Protein AF-A0A7W0TQC8-F1 (afdb_monomer)

Radius of gyration: 20.0 Å; Cα contacts (8 Å, |Δi|>4): 180; chains: 1; bounding box: 52×60×36 Å

Mean predicted aligned error: 7.61 Å

Structure (mmCIF, N/CA/C/O backbone):
data_AF-A0A7W0TQC8-F1
#
_entry.id   AF-A0A7W0TQC8-F1
#
loop_
_atom_site.group_PDB
_atom_site.id
_atom_site.type_symbol
_atom_site.label_atom_id
_atom_site.label_alt_id
_atom_site.label_comp_id
_atom_site.label_asym_id
_atom_site.label_entity_id
_atom_site.label_seq_id
_atom_site.pdbx_PDB_ins_code
_atom_site.Cartn_x
_atom_site.Cartn_y
_atom_site.Cartn_z
_atom_site.occupancy
_atom_site.B_iso_or_equiv
_atom_site.auth_seq_id
_atom_site.auth_comp_id
_atom_site.auth_asym_id
_atom_site.auth_atom_id
_atom_site.pdbx_PDB_model_num
ATOM 1 N N . MET A 1 1 ? 38.700 42.520 18.311 1.00 46.38 1 MET A N 1
ATOM 2 C CA . MET A 1 1 ? 37.278 42.882 18.472 1.00 46.38 1 MET A CA 1
ATOM 3 C C . MET A 1 1 ? 36.423 42.031 17.532 1.00 46.38 1 MET A C 1
ATOM 5 O O . MET A 1 1 ? 36.565 42.122 16.325 1.00 46.38 1 MET A O 1
ATOM 9 N N . CYS A 1 2 ? 35.632 41.133 18.126 1.00 52.41 2 CYS A N 1
ATOM 10 C CA . CYS A 1 2 ? 34.278 40.715 17.731 1.00 52.41 2 CYS A CA 1
ATOM 11 C C . CYS A 1 2 ? 33.934 40.229 16.299 1.00 52.41 2 CYS A C 1
ATOM 13 O O . CYS A 1 2 ? 32.848 40.539 15.829 1.00 52.41 2 CYS A O 1
ATOM 15 N N . LEU A 1 3 ? 34.739 39.371 15.653 1.00 47.84 3 LEU A N 1
ATOM 16 C CA . LEU A 1 3 ? 34.298 38.631 14.440 1.00 47.84 3 LEU A CA 1
ATOM 17 C C . LEU A 1 3 ? 34.060 37.121 14.663 1.00 47.84 3 LEU A C 1
ATOM 19 O O . LEU A 1 3 ? 33.899 36.361 13.719 1.00 47.84 3 LEU A O 1
ATOM 23 N N . ARG A 1 4 ? 34.026 36.655 15.918 1.00 53.31 4 ARG A N 1
ATOM 24 C CA . ARG A 1 4 ? 33.654 35.263 16.257 1.00 53.31 4 ARG A CA 1
ATOM 25 C C . ARG A 1 4 ? 32.191 35.098 16.679 1.00 53.31 4 ARG A C 1
ATOM 27 O O . ARG A 1 4 ? 31.722 33.973 16.775 1.00 53.31 4 ARG A O 1
ATOM 34 N N . LEU A 1 5 ? 31.463 36.201 16.885 1.00 50.81 5 LEU A N 1
ATOM 35 C CA . LEU A 1 5 ? 30.060 36.170 17.317 1.00 50.81 5 LEU A CA 1
ATOM 36 C C . LEU A 1 5 ? 29.052 36.151 16.150 1.00 50.81 5 LEU A C 1
ATOM 38 O O . LEU A 1 5 ? 27.918 35.732 16.345 1.00 50.81 5 LEU A O 1
ATOM 42 N N . LEU A 1 6 ? 29.450 36.560 14.936 1.00 47.75 6 LEU A N 1
ATOM 43 C CA . LEU A 1 6 ? 28.524 36.687 13.798 1.00 47.75 6 LEU A CA 1
ATOM 44 C C . LEU A 1 6 ? 28.131 35.329 13.178 1.00 47.75 6 LEU A C 1
ATOM 46 O O . LEU A 1 6 ? 27.018 35.173 12.685 1.00 47.75 6 LEU A O 1
ATOM 50 N N . VAL A 1 7 ? 29.013 34.324 13.240 1.00 52.06 7 VAL A N 1
ATOM 51 C CA . VAL A 1 7 ? 28.758 32.989 12.659 1.00 52.06 7 VAL A CA 1
ATOM 52 C C . VAL A 1 7 ? 27.726 32.197 13.477 1.00 52.06 7 VAL A C 1
ATOM 54 O O . VAL A 1 7 ? 26.975 31.404 12.918 1.00 52.06 7 VAL A O 1
ATOM 57 N N . LEU A 1 8 ? 27.633 32.448 14.788 1.00 48.19 8 LEU A N 1
ATOM 58 C CA . LEU A 1 8 ? 26.697 31.747 15.676 1.00 48.19 8 LEU A CA 1
ATOM 59 C C . LEU A 1 8 ? 25.249 32.246 15.559 1.00 48.19 8 LEU A C 1
ATOM 61 O O . LEU A 1 8 ? 24.328 31.470 15.790 1.00 48.19 8 LEU A O 1
ATOM 65 N N . VAL A 1 9 ? 25.028 33.502 15.157 1.00 50.31 9 VAL A N 1
ATOM 66 C CA . VAL A 1 9 ? 23.669 34.057 14.989 1.00 50.31 9 VAL A CA 1
ATOM 67 C C . VAL A 1 9 ? 23.048 33.646 13.645 1.00 50.31 9 VAL A C 1
ATOM 69 O O . VAL A 1 9 ? 21.836 33.467 13.557 1.00 50.31 9 VAL A O 1
ATOM 72 N N . LEU A 1 10 ? 23.859 33.411 12.605 1.00 48.00 10 LEU A N 1
ATOM 73 C CA . LEU A 1 10 ? 23.367 33.069 11.262 1.00 48.00 10 LEU A CA 1
ATOM 74 C C . LEU A 1 10 ? 22.836 31.624 11.138 1.00 48.00 10 LEU A C 1
ATOM 76 O O . LEU A 1 10 ? 22.016 31.344 10.268 1.00 48.00 10 LEU A O 1
ATOM 80 N N . ALA A 1 11 ? 23.247 30.707 12.019 1.00 53.59 11 ALA A N 1
ATOM 81 C CA . ALA A 1 11 ? 22.776 29.317 12.008 1.00 53.59 11 ALA A CA 1
ATOM 82 C C . ALA A 1 11 ? 21.346 29.133 12.564 1.00 53.59 11 ALA A C 1
ATOM 84 O O . ALA A 1 11 ? 20.755 28.071 12.384 1.00 53.59 11 ALA A O 1
ATOM 85 N N . LEU A 1 12 ? 20.773 30.151 13.222 1.00 56.47 12 LEU A N 1
ATOM 86 C CA . LEU A 1 12 ? 19.487 30.051 13.928 1.00 56.47 12 LEU A CA 1
ATOM 87 C C . LEU A 1 12 ? 18.247 30.310 13.046 1.00 56.47 12 LEU A C 1
ATOM 89 O O . LEU A 1 12 ? 17.124 30.230 13.534 1.00 56.47 12 LEU A O 1
ATOM 93 N N . LEU A 1 13 ? 18.442 30.626 11.761 1.00 63.50 13 LEU A N 1
ATOM 94 C CA . LEU A 1 13 ? 17.381 30.945 10.791 1.00 63.50 13 LEU A CA 1
ATOM 95 C C . LEU A 1 13 ? 17.251 29.910 9.663 1.00 63.50 13 LEU A C 1
ATOM 97 O O . LEU A 1 13 ? 16.503 30.132 8.711 1.00 63.50 13 LEU A O 1
ATOM 101 N N . LEU A 1 14 ? 17.965 28.782 9.738 1.00 64.19 14 LEU A N 1
ATOM 102 C CA . LEU A 1 14 ? 17.806 27.722 8.746 1.00 64.19 14 LEU A CA 1
ATOM 103 C C . LEU A 1 14 ? 16.426 27.075 8.938 1.00 64.19 14 LEU A C 1
ATOM 105 O O . LEU A 1 14 ? 16.158 26.556 10.026 1.00 64.19 14 LEU A O 1
ATOM 109 N N . PRO A 1 15 ? 15.541 27.083 7.923 1.00 66.25 15 PRO A N 1
ATOM 110 C CA . PRO A 1 15 ? 14.310 26.320 8.005 1.00 66.25 15 PRO A CA 1
ATOM 111 C C . PRO A 1 15 ? 14.694 24.864 8.253 1.00 66.25 15 PRO A C 1
ATOM 113 O O . PRO A 1 15 ? 15.456 24.276 7.482 1.00 66.25 15 PRO A O 1
ATOM 116 N N . VAL A 1 16 ? 14.193 24.288 9.348 1.00 66.50 16 VAL A N 1
ATOM 117 C CA . VAL A 1 16 ? 14.258 22.843 9.565 1.00 66.50 16 VAL A CA 1
ATOM 118 C C . VAL A 1 16 ? 13.488 22.229 8.405 1.00 66.50 16 VAL A C 1
ATOM 120 O O . VAL A 1 16 ? 12.258 22.251 8.384 1.00 66.50 16 VAL A O 1
ATOM 123 N N . ALA A 1 17 ? 14.213 21.760 7.389 1.00 61.75 17 ALA A N 1
ATOM 124 C CA . ALA A 1 17 ? 13.602 21.038 6.292 1.00 61.75 17 ALA A CA 1
ATOM 125 C C . ALA A 1 17 ? 12.846 19.851 6.906 1.00 61.75 17 ALA A C 1
ATOM 127 O O . ALA A 1 17 ? 13.422 19.154 7.753 1.00 61.75 17 ALA A O 1
ATOM 128 N N . PRO A 1 18 ? 11.570 19.624 6.538 1.00 60.56 18 PRO A N 1
ATOM 129 C CA . PRO A 1 18 ? 10.854 18.455 7.016 1.00 60.56 18 PRO A CA 1
ATOM 130 C C . PRO A 1 18 ? 11.704 17.232 6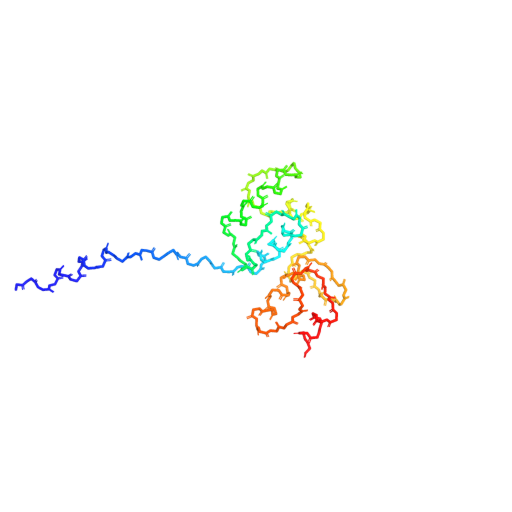.687 1.00 60.56 18 PRO A C 1
ATOM 132 O O . PRO A 1 18 ? 12.115 17.039 5.541 1.00 60.56 18 PRO A O 1
ATOM 135 N N . SER A 1 19 ? 12.044 16.455 7.714 1.00 63.03 19 SER A N 1
ATOM 136 C CA . SER A 1 19 ? 12.861 15.263 7.539 1.00 63.03 19 SER A CA 1
ATOM 137 C C . SER A 1 19 ? 12.145 14.353 6.549 1.00 63.03 19 SER A C 1
ATOM 139 O O . SER A 1 19 ? 10.996 13.978 6.779 1.00 63.03 19 SER A O 1
ATOM 141 N N . ALA A 1 20 ? 12.794 14.041 5.428 1.00 66.62 20 ALA A N 1
ATOM 142 C CA . ALA A 1 20 ? 12.237 13.122 4.450 1.00 66.62 20 ALA A CA 1
ATOM 143 C C . ALA A 1 20 ? 12.024 11.772 5.142 1.00 66.62 20 ALA A C 1
ATOM 145 O O . ALA A 1 20 ? 12.988 11.092 5.501 1.00 66.62 20 ALA A O 1
ATOM 146 N N . GLU A 1 21 ? 10.767 11.408 5.395 1.00 75.50 21 GLU A N 1
ATOM 147 C CA . GLU A 1 21 ? 10.474 10.140 6.043 1.00 75.50 21 GLU A CA 1
ATOM 148 C C . GLU A 1 21 ? 10.922 9.002 5.120 1.00 75.50 21 GLU A C 1
ATOM 150 O O . GLU A 1 21 ? 10.585 8.967 3.935 1.00 75.50 21 GLU A O 1
ATOM 155 N N . ALA A 1 22 ? 11.744 8.096 5.652 1.00 80.62 22 ALA A N 1
ATOM 156 C CA . ALA A 1 22 ? 12.371 7.065 4.843 1.00 80.62 22 ALA A CA 1
ATOM 157 C C . ALA A 1 22 ? 11.313 6.144 4.216 1.00 80.62 22 ALA A C 1
ATOM 159 O O . ALA A 1 22 ? 10.438 5.607 4.905 1.00 80.62 22 ALA A O 1
ATOM 160 N N . ALA A 1 23 ? 11.429 5.930 2.905 1.00 89.00 23 ALA A N 1
ATOM 161 C CA . ALA A 1 23 ? 10.580 5.002 2.174 1.00 89.00 23 ALA A CA 1
ATOM 162 C C . ALA A 1 23 ? 10.749 3.575 2.725 1.00 89.00 23 ALA A C 1
ATOM 164 O O . ALA A 1 23 ? 11.855 3.038 2.804 1.00 89.00 23 ALA A O 1
ATOM 165 N N . ARG A 1 24 ? 9.632 2.944 3.089 1.00 95.94 24 ARG A N 1
ATOM 166 C CA . ARG A 1 24 ? 9.559 1.584 3.634 1.00 95.94 24 ARG A CA 1
ATOM 167 C C . ARG A 1 24 ? 8.771 0.717 2.655 1.00 95.94 24 ARG A C 1
ATOM 169 O O . ARG A 1 24 ? 7.549 0.833 2.644 1.00 95.94 24 ARG A O 1
ATOM 176 N N . PRO A 1 25 ? 9.400 -0.163 1.849 1.00 96.12 25 PRO A N 1
ATOM 177 C CA . PRO A 1 25 ? 8.737 -0.849 0.733 1.00 96.12 25 PRO A CA 1
ATOM 178 C C . PRO A 1 25 ? 7.411 -1.533 1.080 1.00 96.12 25 PRO A C 1
ATOM 180 O O . PRO A 1 25 ? 6.492 -1.549 0.271 1.00 96.12 25 PRO A O 1
ATOM 183 N N . GLN A 1 26 ? 7.257 -2.046 2.302 1.00 97.81 26 GLN A N 1
ATOM 184 C CA . GLN A 1 26 ? 6.012 -2.657 2.766 1.00 97.81 26 GLN A CA 1
ATOM 185 C C . GLN A 1 26 ? 4.837 -1.669 2.754 1.00 97.81 26 GLN A C 1
ATOM 187 O O . GLN A 1 26 ? 3.714 -2.088 2.502 1.00 97.81 26 GLN A O 1
ATOM 192 N N . VAL A 1 27 ? 5.075 -0.375 2.966 1.00 98.19 27 VAL A N 1
ATOM 193 C CA . VAL A 1 27 ? 4.047 0.670 2.890 1.00 98.19 27 VAL A CA 1
ATOM 194 C C . VAL A 1 27 ? 3.498 0.822 1.469 1.00 98.19 27 VAL A C 1
ATOM 196 O O . VAL A 1 27 ? 2.315 1.110 1.327 1.00 98.19 27 VAL A O 1
ATOM 199 N N . ALA A 1 28 ? 4.271 0.524 0.420 1.00 98.31 28 ALA A N 1
ATOM 200 C CA . ALA A 1 28 ? 3.717 0.487 -0.935 1.00 98.31 28 ALA A CA 1
ATOM 201 C C . ALA A 1 28 ? 2.618 -0.582 -1.062 1.00 98.31 28 ALA A C 1
ATOM 203 O O . ALA A 1 28 ? 1.562 -0.322 -1.633 1.00 98.31 28 ALA A O 1
ATOM 204 N N . GLY A 1 29 ? 2.816 -1.758 -0.452 1.00 98.38 29 GLY A N 1
ATOM 205 C CA . GLY A 1 29 ? 1.780 -2.793 -0.374 1.00 98.38 29 GLY A CA 1
ATOM 206 C C . GLY A 1 29 ? 0.519 -2.310 0.349 1.00 98.38 29 GLY A C 1
ATOM 207 O O . GLY A 1 29 ? -0.591 -2.554 -0.123 1.00 98.38 29 GLY A O 1
ATOM 208 N N . LEU A 1 30 ? 0.685 -1.539 1.431 1.00 98.69 30 LEU A N 1
ATOM 209 C CA . LEU A 1 30 ? -0.425 -0.900 2.142 1.00 98.69 30 LEU A CA 1
ATOM 210 C C . LEU A 1 30 ? -1.186 0.087 1.250 1.00 98.69 30 LEU A C 1
ATOM 212 O O . LEU A 1 30 ? -2.410 0.031 1.182 1.00 98.69 30 LEU A O 1
ATOM 216 N N . GLN A 1 31 ? -0.468 0.978 0.568 1.00 98.81 31 GLN A N 1
ATOM 217 C CA . GLN A 1 31 ? -1.045 1.996 -0.311 1.00 98.81 31 GLN A CA 1
ATOM 218 C C . GLN A 1 31 ? -1.795 1.358 -1.488 1.00 98.81 31 GLN A C 1
ATOM 220 O O . GLN A 1 31 ? -2.911 1.782 -1.786 1.00 98.81 31 GLN A O 1
ATOM 225 N N . VAL A 1 32 ? -1.247 0.298 -2.101 1.00 98.69 32 VAL A N 1
ATOM 226 C CA . VAL A 1 32 ? -1.951 -0.484 -3.135 1.00 98.69 32 VAL A CA 1
ATOM 227 C C . VAL A 1 32 ? -3.247 -1.072 -2.579 1.00 98.69 32 VAL A C 1
ATOM 229 O O . VAL A 1 32 ? -4.301 -0.906 -3.191 1.00 98.69 32 VAL A O 1
ATOM 232 N N . ALA A 1 33 ? -3.193 -1.723 -1.414 1.00 98.62 33 ALA A N 1
ATOM 233 C CA . ALA A 1 33 ? -4.368 -2.343 -0.809 1.00 98.62 33 ALA A CA 1
ATOM 234 C C . ALA A 1 33 ? -5.454 -1.305 -0.475 1.00 98.62 33 ALA A C 1
ATOM 236 O O . ALA A 1 33 ? -6.614 -1.475 -0.845 1.00 98.62 33 ALA A O 1
ATOM 237 N N . LEU A 1 34 ? -5.089 -0.187 0.158 1.00 98.75 34 LEU A N 1
ATOM 238 C CA . LEU A 1 34 ? -6.027 0.889 0.496 1.00 98.75 34 LEU A CA 1
ATOM 239 C C . LEU A 1 34 ? -6.624 1.554 -0.750 1.00 98.75 34 LEU A C 1
ATOM 241 O O . LEU A 1 34 ? -7.815 1.872 -0.762 1.00 98.75 34 LEU A O 1
ATOM 245 N N . ARG A 1 35 ? -5.830 1.720 -1.815 1.00 98.62 35 ARG A N 1
ATOM 246 C CA . ARG A 1 35 ? -6.312 2.220 -3.107 1.00 98.62 35 ARG A CA 1
ATOM 247 C C . ARG A 1 35 ? -7.321 1.265 -3.738 1.00 98.62 35 ARG A C 1
ATOM 249 O O . ARG A 1 35 ? -8.354 1.720 -4.214 1.00 98.62 35 ARG A O 1
ATOM 256 N N . ALA A 1 36 ? -7.079 -0.045 -3.679 1.00 98.25 36 ALA A N 1
ATOM 257 C CA . ALA A 1 36 ? -8.026 -1.053 -4.161 1.00 98.25 36 ALA A CA 1
ATOM 258 C C . ALA A 1 36 ? -9.361 -1.044 -3.385 1.00 98.25 36 ALA A C 1
ATOM 260 O O . ALA A 1 36 ? -10.399 -1.379 -3.946 1.00 98.25 36 ALA A O 1
ATOM 261 N N . HIS A 1 37 ? -9.355 -0.602 -2.123 1.00 98.25 37 HIS A N 1
ATOM 262 C CA . HIS A 1 37 ? -10.565 -0.364 -1.324 1.00 98.25 37 HIS A CA 1
ATOM 263 C C . HIS A 1 37 ? -11.192 1.032 -1.524 1.00 98.25 37 HIS A C 1
ATOM 265 O O . HIS A 1 37 ? -12.163 1.373 -0.837 1.00 98.25 37 HIS A O 1
ATOM 271 N N . GLY A 1 38 ? -10.649 1.853 -2.429 1.00 98.31 38 GLY A N 1
ATOM 272 C CA . GLY A 1 38 ? -11.134 3.207 -2.705 1.00 98.31 38 GLY A CA 1
ATOM 273 C C . GLY A 1 38 ? -10.912 4.193 -1.555 1.00 98.31 38 GLY A C 1
ATOM 274 O O . GLY A 1 38 ? -11.657 5.157 -1.428 1.00 98.31 38 GLY A O 1
ATOM 275 N N . LEU A 1 39 ? -9.937 3.930 -0.679 1.00 98.62 39 LEU A N 1
ATOM 276 C CA . LEU A 1 39 ? -9.665 4.738 0.518 1.00 98.62 39 LEU A CA 1
ATOM 277 C C . LEU A 1 39 ? -8.392 5.578 0.412 1.00 98.62 39 LEU A C 1
ATOM 279 O O . LEU A 1 39 ? -8.127 6.397 1.287 1.00 98.62 39 LEU A O 1
ATOM 283 N N . TYR A 1 40 ? -7.596 5.379 -0.637 1.00 98.38 40 TYR A N 1
ATOM 284 C CA . TYR A 1 40 ? -6.341 6.090 -0.841 1.00 98.38 40 TYR A CA 1
ATOM 285 C C . TYR A 1 40 ? -6.180 6.498 -2.304 1.00 98.38 40 TYR A C 1
ATOM 287 O O . TYR A 1 40 ? -6.224 5.653 -3.195 1.00 98.38 40 TYR A O 1
ATOM 295 N N . VAL A 1 41 ? -5.981 7.796 -2.535 1.00 97.62 41 VAL A N 1
ATOM 296 C CA . VAL A 1 41 ? -5.808 8.405 -3.870 1.00 97.62 41 VAL A CA 1
ATOM 297 C C . VAL A 1 41 ? -4.438 9.071 -4.043 1.00 97.62 41 VAL A C 1
ATOM 299 O O . VAL A 1 41 ? -4.168 9.679 -5.074 1.00 97.62 41 VAL A O 1
ATOM 302 N N . GLY A 1 42 ? -3.579 8.974 -3.024 1.00 97.12 42 GLY A N 1
ATOM 303 C CA . GLY A 1 42 ? -2.234 9.536 -3.040 1.00 97.12 42 GLY A CA 1
ATOM 304 C C . GLY A 1 42 ? -1.231 8.702 -3.848 1.00 97.12 42 GLY A C 1
ATOM 305 O O . GLY A 1 42 ? -1.570 7.637 -4.379 1.00 97.12 42 GLY A O 1
ATOM 306 N N . PRO A 1 43 ? 0.023 9.177 -3.936 1.00 96.75 43 PRO A N 1
ATOM 307 C CA . PRO A 1 43 ? 1.093 8.449 -4.603 1.00 96.75 43 PRO A CA 1
ATOM 308 C C . PRO A 1 43 ? 1.434 7.150 -3.866 1.00 96.75 43 PRO A C 1
ATOM 310 O O . PRO A 1 43 ? 1.350 7.058 -2.646 1.00 96.75 43 PRO A O 1
ATOM 313 N N . ILE A 1 44 ? 1.877 6.138 -4.610 1.00 97.75 44 ILE A N 1
ATOM 314 C CA . ILE A 1 44 ? 2.467 4.930 -4.020 1.00 97.75 44 ILE A CA 1
ATOM 315 C C . ILE A 1 44 ? 3.966 5.175 -3.899 1.00 97.75 44 ILE A C 1
ATOM 317 O O . ILE A 1 44 ? 4.733 4.839 -4.796 1.00 97.75 44 ILE A O 1
ATOM 321 N N . ASP A 1 45 ? 4.353 5.847 -2.823 1.00 97.00 45 ASP A N 1
ATOM 322 C CA . ASP A 1 45 ? 5.713 6.328 -2.553 1.00 97.00 45 ASP A CA 1
ATOM 323 C C . ASP A 1 45 ? 6.430 5.535 -1.449 1.00 97.00 45 ASP A C 1
ATOM 325 O O . ASP A 1 45 ? 7.602 5.784 -1.166 1.00 97.00 45 ASP A O 1
ATOM 329 N N . A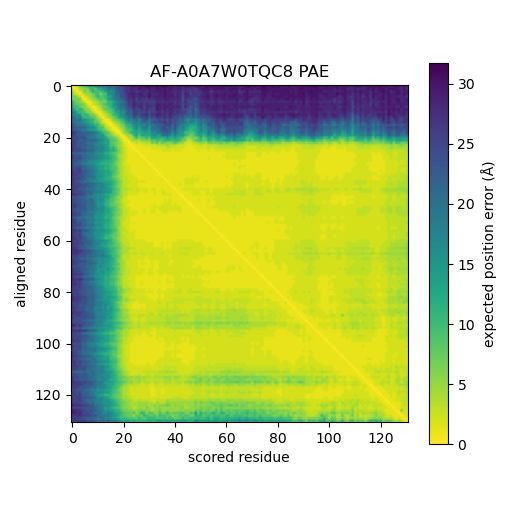LA A 1 46 ? 5.744 4.553 -0.855 1.00 97.75 46 ALA A N 1
ATOM 330 C CA . ALA A 1 46 ? 6.210 3.783 0.290 1.00 97.75 46 ALA A CA 1
ATOM 331 C C . ALA A 1 46 ? 6.446 4.619 1.567 1.00 97.75 46 ALA A C 1
ATOM 333 O O . ALA A 1 46 ? 7.187 4.190 2.456 1.00 97.75 46 ALA A O 1
ATOM 334 N N . ILE A 1 47 ? 5.785 5.771 1.700 1.00 97.38 47 ILE A N 1
ATOM 335 C CA . ILE A 1 47 ? 5.828 6.630 2.887 1.00 97.38 47 ILE A CA 1
ATOM 336 C C . ILE A 1 47 ? 4.478 6.577 3.611 1.00 97.38 47 ILE A C 1
ATOM 338 O O . ILE A 1 47 ? 3.398 6.769 3.045 1.00 97.38 47 ILE A O 1
ATOM 342 N N . ALA A 1 48 ? 4.519 6.308 4.917 1.00 95.88 48 ALA A N 1
ATOM 343 C CA . ALA A 1 48 ? 3.321 6.231 5.752 1.00 95.88 48 ALA A CA 1
ATOM 344 C C . ALA A 1 48 ? 2.908 7.622 6.258 1.00 95.88 48 ALA A C 1
ATOM 346 O O . ALA A 1 48 ? 2.723 7.822 7.453 1.00 95.88 48 ALA A O 1
ATOM 347 N N . GLY A 1 49 ? 2.782 8.582 5.339 1.00 96.19 49 GLY A N 1
ATOM 348 C CA . GLY A 1 49 ? 2.424 9.958 5.664 1.00 96.19 49 GLY A CA 1
ATOM 349 C C . GLY A 1 49 ? 0.957 10.124 6.092 1.00 96.19 49 GLY A C 1
ATOM 350 O O . GLY A 1 49 ? 0.187 9.155 6.109 1.00 96.19 49 GLY A O 1
ATOM 351 N N . PRO A 1 50 ? 0.522 11.368 6.373 1.00 96.88 50 PRO A N 1
ATOM 352 C CA . PRO A 1 50 ? -0.817 11.658 6.888 1.00 96.88 50 PRO A CA 1
ATOM 353 C C . PRO A 1 50 ? -1.956 11.073 6.044 1.00 96.88 50 PRO A C 1
ATOM 355 O O . PRO A 1 50 ? -2.899 10.513 6.596 1.00 96.88 50 PRO A O 1
ATOM 358 N N . GLY A 1 51 ? -1.848 11.124 4.710 1.00 98.06 51 GLY A N 1
ATOM 359 C CA . GLY A 1 51 ? -2.850 10.542 3.810 1.00 98.06 51 GLY A CA 1
ATOM 360 C C . GLY A 1 51 ? -2.951 9.017 3.924 1.00 98.06 51 GLY A C 1
ATOM 361 O O . GLY A 1 51 ? -4.050 8.467 3.922 1.00 98.06 51 GLY A O 1
ATOM 362 N N . THR A 1 52 ? -1.818 8.327 4.080 1.00 98.44 52 THR A N 1
ATOM 363 C CA . THR A 1 52 ? -1.783 6.869 4.271 1.00 98.44 52 THR A CA 1
ATOM 364 C C . THR A 1 52 ? -2.395 6.503 5.624 1.00 98.44 52 THR A C 1
ATOM 366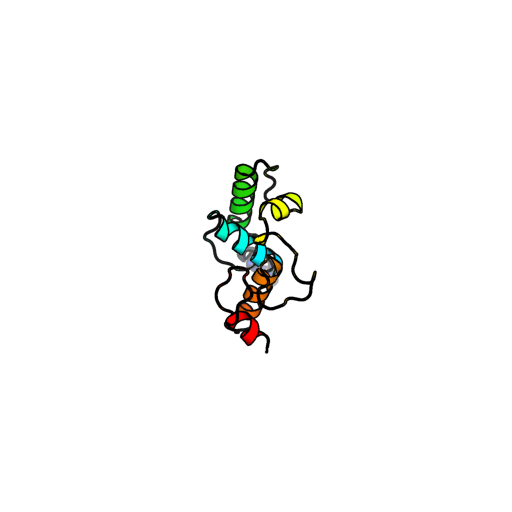 O O . THR A 1 52 ? -3.237 5.611 5.696 1.00 98.44 52 THR A O 1
ATOM 369 N N . ILE A 1 53 ? -2.037 7.225 6.692 1.00 98.50 53 ILE A N 1
ATOM 370 C CA . ILE A 1 53 ? -2.573 7.004 8.046 1.00 98.50 53 ILE A CA 1
ATOM 371 C C . ILE A 1 53 ? -4.086 7.262 8.086 1.00 98.50 53 ILE A C 1
ATOM 373 O O . ILE A 1 53 ? -4.833 6.459 8.648 1.00 98.50 53 ILE A O 1
ATOM 377 N N . ALA A 1 54 ? -4.559 8.343 7.459 1.00 98.75 54 ALA A N 1
ATOM 378 C CA . ALA A 1 54 ? -5.984 8.651 7.358 1.00 98.75 54 ALA A CA 1
ATOM 379 C C . ALA A 1 54 ? -6.753 7.535 6.634 1.00 98.75 54 ALA A C 1
ATOM 381 O O . ALA A 1 54 ? -7.797 7.092 7.114 1.00 98.75 54 ALA A O 1
ATOM 382 N N . ALA A 1 55 ? -6.200 7.012 5.537 1.00 98.81 55 ALA A N 1
ATOM 383 C CA . ALA A 1 55 ? -6.781 5.891 4.808 1.00 98.81 55 ALA A CA 1
ATOM 384 C C . ALA A 1 55 ? -6.820 4.595 5.642 1.00 98.81 55 ALA A C 1
ATOM 386 O O . ALA A 1 55 ? -7.817 3.873 5.598 1.00 98.81 55 ALA A O 1
ATOM 387 N N . VAL A 1 56 ? -5.789 4.316 6.453 1.00 98.81 56 VAL A N 1
ATOM 388 C CA . VAL A 1 56 ? -5.810 3.185 7.401 1.00 98.81 56 VAL A CA 1
ATOM 389 C C . VAL A 1 56 ? -6.927 3.353 8.424 1.00 98.81 56 VAL A C 1
ATOM 391 O O . VAL A 1 56 ? -7.684 2.410 8.643 1.00 98.81 56 VAL A O 1
ATOM 394 N N . ARG A 1 57 ? -7.067 4.541 9.021 1.00 98.88 57 ARG A N 1
ATOM 395 C CA . ARG A 1 57 ? -8.128 4.819 10.001 1.00 98.88 57 ARG A CA 1
ATOM 396 C C . ARG A 1 57 ? -9.518 4.653 9.390 1.00 98.88 57 ARG A C 1
ATOM 398 O O . ARG A 1 57 ? -10.361 3.977 9.973 1.00 98.88 57 ARG A O 1
ATOM 405 N N . ALA A 1 58 ? -9.730 5.189 8.188 1.00 98.88 58 ALA A N 1
ATOM 406 C CA . ALA A 1 58 ? -10.983 5.034 7.454 1.00 98.88 58 ALA A CA 1
ATOM 407 C C . ALA A 1 58 ? -11.285 3.560 7.139 1.00 98.88 58 ALA A C 1
ATOM 409 O O . ALA A 1 58 ? -12.422 3.111 7.279 1.00 98.88 58 ALA A O 1
ATOM 410 N N . PHE A 1 59 ? -10.264 2.782 6.764 1.00 98.88 59 PHE A N 1
ATOM 411 C CA . PHE A 1 59 ? -10.413 1.346 6.544 1.00 98.88 59 PHE A CA 1
ATOM 412 C C . PHE A 1 59 ? -10.798 0.619 7.834 1.00 98.88 59 PHE A C 1
ATOM 414 O O . PHE A 1 59 ? -11.779 -0.118 7.843 1.00 98.88 59 PHE A O 1
ATOM 421 N N . GLN A 1 60 ? -10.065 0.855 8.925 1.00 98.88 60 GLN A N 1
ATOM 422 C CA . GLN A 1 60 ? -10.335 0.257 10.234 1.00 98.88 60 GLN A CA 1
ATOM 423 C C . GLN A 1 60 ? -11.758 0.549 10.704 1.00 98.88 60 GLN A C 1
ATOM 425 O O . GLN A 1 60 ? -12.458 -0.377 11.105 1.00 98.88 60 GLN A O 1
ATOM 430 N N . GLN A 1 61 ? -12.208 1.799 10.576 1.00 98.81 61 GLN A N 1
ATOM 431 C CA . GLN A 1 61 ? -13.578 2.193 10.887 1.00 98.81 61 GLN A CA 1
ATOM 432 C C . GLN A 1 61 ? -14.594 1.440 10.014 1.00 98.81 61 GLN A C 1
ATOM 434 O O . GLN A 1 61 ? -15.557 0.889 10.540 1.00 98.81 61 GLN A O 1
ATOM 439 N N . ARG A 1 62 ? -14.357 1.355 8.695 1.00 98.62 62 ARG A N 1
ATOM 440 C CA . ARG A 1 62 ? -15.239 0.656 7.742 1.00 98.62 62 ARG A CA 1
ATOM 441 C C . ARG A 1 62 ? -15.400 -0.834 8.063 1.00 98.62 62 ARG A C 1
ATOM 443 O O . ARG A 1 62 ? -16.468 -1.381 7.818 1.00 98.62 62 ARG A O 1
ATOM 450 N N . VAL A 1 63 ? -14.360 -1.487 8.583 1.00 98.44 63 VAL A N 1
ATOM 451 C CA . VAL A 1 63 ? -14.375 -2.930 8.895 1.00 98.44 63 VAL A CA 1
ATOM 452 C C . VAL A 1 63 ? -14.554 -3.245 10.387 1.00 98.44 63 VAL A C 1
ATOM 454 O O . VAL A 1 63 ? -14.373 -4.392 10.789 1.00 98.44 63 VAL A O 1
ATOM 457 N N . GLY A 1 64 ? -14.887 -2.252 11.220 1.00 98.44 64 GLY A N 1
ATOM 458 C CA . GLY A 1 64 ? -15.170 -2.452 12.648 1.00 98.44 64 GLY A CA 1
ATOM 459 C C . GLY A 1 64 ? -13.953 -2.837 13.501 1.00 98.44 64 GLY A C 1
ATOM 460 O O . GLY A 1 64 ? -14.090 -3.552 14.491 1.00 98.44 64 GLY A O 1
ATOM 461 N N . LEU A 1 65 ? -12.750 -2.397 13.123 1.00 98.56 65 LEU A N 1
ATOM 462 C CA . LEU A 1 65 ? -11.524 -2.579 13.906 1.00 98.56 65 LEU A CA 1
ATOM 463 C C . LEU A 1 65 ? -11.232 -1.353 14.785 1.00 98.56 65 LEU A C 1
ATOM 465 O O . LEU A 1 65 ? -11.742 -0.261 14.550 1.00 98.56 65 LEU A O 1
ATOM 469 N N . SER A 1 66 ? -10.349 -1.523 15.776 1.00 98.12 66 SER A N 1
ATOM 470 C CA . SER A 1 66 ? -9.790 -0.388 16.524 1.00 98.12 66 SER A CA 1
ATOM 471 C C . SER A 1 66 ? -9.096 0.590 15.565 1.00 98.12 66 SER A C 1
ATOM 473 O O . SER A 1 66 ? -8.305 0.172 14.717 1.00 98.12 66 SER A O 1
ATOM 475 N N . VAL A 1 67 ? -9.423 1.878 15.689 1.00 98.69 67 VAL A N 1
ATOM 476 C CA . VAL A 1 67 ? -8.995 2.947 14.774 1.00 98.69 67 VAL A CA 1
ATOM 477 C C . VAL A 1 67 ? -7.701 3.592 15.284 1.00 98.69 67 VAL A C 1
ATOM 479 O O . VAL A 1 67 ? -7.671 4.752 15.688 1.00 98.69 67 VAL A O 1
ATOM 482 N N . ASP A 1 68 ? -6.617 2.820 15.303 1.00 98.19 68 ASP A N 1
ATOM 483 C CA . ASP A 1 68 ? -5.293 3.281 15.750 1.00 98.19 68 ASP A CA 1
ATOM 484 C C . ASP A 1 68 ? -4.450 3.899 14.612 1.00 98.19 68 ASP A C 1
ATOM 486 O O . ASP A 1 68 ? -3.461 4.588 14.862 1.00 98.19 68 ASP A O 1
ATOM 490 N N . GLY A 1 69 ? -4.861 3.724 13.351 1.00 98.12 69 GLY A N 1
ATOM 491 C CA . GLY A 1 69 ? -4.110 4.165 12.172 1.00 98.12 69 GLY A CA 1
ATOM 492 C C . GLY A 1 69 ? -2.911 3.280 11.824 1.00 98.12 69 GLY A C 1
ATOM 493 O O . GLY A 1 69 ? -2.111 3.649 10.966 1.00 98.12 69 GLY A O 1
ATOM 494 N N . VAL A 1 70 ? -2.787 2.106 12.447 1.00 98.12 70 VAL A N 1
ATOM 495 C CA . VAL A 1 70 ? -1.683 1.165 12.252 1.00 98.12 70 VAL A CA 1
ATOM 496 C C . VAL A 1 70 ? -2.151 -0.066 11.469 1.00 98.12 70 VAL A C 1
ATOM 498 O O . VAL A 1 70 ? -3.061 -0.805 11.851 1.00 98.12 70 VAL A O 1
ATOM 501 N N . ALA A 1 71 ? -1.463 -0.373 10.367 1.00 98.06 71 ALA A N 1
ATOM 502 C CA . ALA A 1 71 ? -1.726 -1.565 9.558 1.00 98.06 71 ALA A CA 1
ATOM 503 C C . ALA A 1 71 ? -1.138 -2.854 10.183 1.00 98.06 71 ALA A C 1
ATOM 505 O O . ALA A 1 71 ? -0.315 -3.558 9.588 1.00 98.06 71 ALA A O 1
ATOM 506 N N . GLY A 1 72 ? -1.556 -3.170 11.412 1.00 97.94 72 GLY A N 1
ATOM 507 C CA . GLY A 1 72 ? -1.161 -4.373 12.145 1.00 97.94 72 GLY A CA 1
ATOM 508 C C . GLY A 1 72 ? -1.709 -5.672 11.538 1.00 97.94 72 GLY A C 1
ATOM 509 O O . GLY A 1 72 ? -2.340 -5.688 10.481 1.00 97.94 72 GLY A O 1
ATOM 510 N N . ARG A 1 73 ? -1.486 -6.810 12.217 1.00 98.00 73 ARG A N 1
ATOM 511 C CA . ARG A 1 73 ? -1.930 -8.135 11.727 1.00 98.00 73 ARG A CA 1
ATOM 512 C C . ARG A 1 73 ? -3.434 -8.198 11.435 1.00 98.00 73 ARG A C 1
ATOM 514 O O . ARG A 1 73 ? -3.806 -8.771 10.419 1.00 98.00 73 ARG A O 1
ATOM 521 N N . ARG A 1 74 ? -4.274 -7.618 12.303 1.00 98.38 74 ARG A N 1
ATOM 522 C CA . ARG A 1 74 ? -5.740 -7.610 12.133 1.00 98.38 74 ARG A CA 1
ATOM 523 C C . ARG A 1 74 ? -6.159 -6.763 10.930 1.00 98.38 74 ARG A C 1
ATOM 525 O O . ARG A 1 74 ? -6.855 -7.272 10.062 1.00 98.38 74 ARG A O 1
ATOM 532 N N . THR A 1 75 ? -5.641 -5.538 10.822 1.00 98.62 75 THR A N 1
ATOM 533 C CA . THR A 1 75 ? -5.874 -4.653 9.668 1.00 98.62 75 THR A CA 1
ATOM 534 C C . THR A 1 75 ? -5.463 -5.328 8.358 1.00 98.62 75 THR A C 1
ATOM 536 O O . THR A 1 75 ? -6.237 -5.372 7.410 1.00 98.62 75 THR A O 1
ATOM 539 N N . ARG A 1 76 ? -4.275 -5.944 8.317 1.00 98.44 76 ARG A N 1
ATOM 540 C CA . ARG A 1 76 ? -3.796 -6.673 7.133 1.00 98.44 76 ARG A CA 1
ATOM 541 C C . ARG A 1 76 ? -4.603 -7.924 6.817 1.00 98.44 76 ARG A C 1
ATOM 543 O O . ARG A 1 76 ? -4.774 -8.236 5.651 1.00 98.44 76 ARG A O 1
ATOM 550 N N . ALA A 1 77 ? -5.107 -8.649 7.810 1.00 98.44 77 ALA A N 1
ATOM 551 C CA . ALA A 1 77 ? -6.012 -9.763 7.542 1.00 98.44 77 ALA A CA 1
ATOM 552 C C . ALA A 1 77 ? -7.325 -9.278 6.902 1.00 98.44 77 ALA A C 1
ATOM 554 O O . ALA A 1 77 ? -7.792 -9.897 5.951 1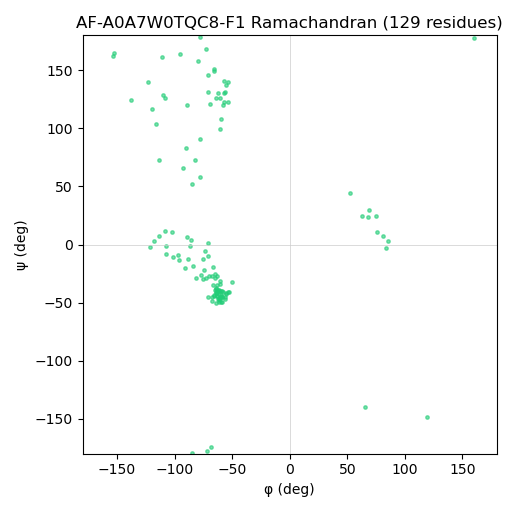.00 98.44 77 ALA A O 1
ATOM 555 N N . ALA A 1 78 ? -7.868 -8.150 7.370 1.00 98.44 78 ALA A N 1
ATOM 556 C CA . ALA A 1 78 ? -9.088 -7.560 6.824 1.00 98.44 78 ALA A CA 1
ATOM 557 C C . ALA A 1 78 ? -8.919 -7.012 5.392 1.00 98.44 78 ALA A C 1
ATOM 559 O O . ALA A 1 78 ? -9.880 -7.015 4.631 1.00 98.44 78 ALA A O 1
ATOM 560 N N . LEU A 1 79 ? -7.706 -6.608 4.990 1.00 98.38 79 LEU A N 1
ATOM 561 C CA . LEU A 1 79 ? -7.373 -6.220 3.604 1.00 98.38 79 LEU A CA 1
ATOM 562 C C . LEU A 1 79 ? -7.343 -7.413 2.616 1.00 98.38 79 LEU A C 1
ATOM 564 O O . LEU A 1 79 ? -7.022 -7.248 1.439 1.00 98.38 79 LEU A O 1
ATOM 568 N N . GLY A 1 80 ? -7.635 -8.634 3.078 1.00 98.06 80 GLY A N 1
ATOM 569 C CA . GLY A 1 80 ? -7.740 -9.823 2.235 1.00 98.06 80 GLY A CA 1
ATOM 570 C C . GLY A 1 80 ? -6.414 -10.230 1.590 1.00 98.06 80 GLY A C 1
ATOM 571 O O . GLY A 1 80 ? -5.352 -10.172 2.220 1.00 98.06 80 GLY A O 1
ATOM 572 N N . SER A 1 81 ? -6.464 -10.657 0.323 1.00 96.94 81 SER A N 1
ATOM 573 C CA . SER A 1 81 ? -5.267 -11.069 -0.421 1.00 96.94 81 SER A CA 1
ATOM 574 C C . SER A 1 81 ? -4.272 -9.923 -0.559 1.00 96.94 81 SER A C 1
ATOM 576 O O . SER A 1 81 ? -3.086 -10.132 -0.377 1.00 96.94 81 SER A O 1
ATOM 578 N N . LEU A 1 82 ? -4.715 -8.686 -0.783 1.00 97.81 82 LEU A N 1
ATOM 579 C CA . LEU A 1 82 ? -3.798 -7.546 -0.870 1.00 97.81 82 LEU A CA 1
ATOM 580 C C . LEU A 1 82 ? -3.179 -7.165 0.474 1.00 97.81 82 LEU A C 1
ATOM 582 O O . LEU A 1 82 ? -2.243 -6.384 0.484 1.00 97.81 82 LEU A O 1
ATOM 586 N N . GLY A 1 83 ? -3.652 -7.738 1.584 1.00 97.50 83 GLY A N 1
ATOM 587 C CA . GLY A 1 83 ? -3.098 -7.608 2.928 1.00 97.50 83 GLY A CA 1
ATOM 588 C C . GLY A 1 83 ? -1.938 -8.559 3.262 1.00 97.50 83 GLY A C 1
ATOM 589 O O . GLY A 1 83 ? -1.228 -8.363 4.261 1.00 97.50 83 GLY A O 1
ATOM 590 N N . ARG A 1 84 ? -1.772 -9.648 2.493 1.00 97.31 84 ARG A N 1
ATOM 591 C CA . ARG A 1 84 ? -0.912 -10.797 2.841 1.00 97.31 84 ARG A CA 1
ATOM 592 C C . ARG A 1 84 ? -0.395 -11.546 1.592 1.00 97.31 84 ARG A C 1
ATOM 594 O O . ARG A 1 84 ? -0.996 -11.458 0.538 1.00 97.31 84 ARG A O 1
ATOM 601 N N . PRO A 1 85 ? 0.664 -12.361 1.710 1.00 97.44 85 PRO A N 1
ATOM 602 C CA . PRO A 1 85 ? 1.663 -12.341 2.774 1.00 97.44 85 PRO A CA 1
ATOM 603 C C . PRO A 1 85 ? 2.589 -11.121 2.631 1.00 97.44 85 PRO A C 1
ATOM 605 O O . PRO A 1 85 ? 2.578 -10.438 1.616 1.00 97.44 85 PRO A O 1
ATOM 608 N N . LEU A 1 86 ? 3.393 -10.825 3.659 1.00 97.38 86 LEU A N 1
ATOM 609 C CA . LEU A 1 86 ? 4.420 -9.782 3.530 1.00 97.38 86 LEU A CA 1
ATOM 610 C C . LEU A 1 86 ? 5.482 -10.201 2.512 1.00 97.38 86 LEU A C 1
ATOM 612 O O . LEU A 1 86 ? 5.787 -11.387 2.387 1.00 97.38 86 LEU A O 1
ATOM 616 N N . PHE A 1 87 ? 6.092 -9.215 1.857 1.00 96.75 87 PHE A N 1
ATOM 617 C CA . PHE A 1 87 ? 7.234 -9.446 0.978 1.00 96.75 87 PHE A CA 1
ATOM 618 C C . PHE A 1 87 ? 8.357 -10.208 1.701 1.00 96.75 87 PHE A C 1
ATOM 620 O O . PHE A 1 87 ? 8.610 -9.968 2.885 1.00 96.75 87 PHE A O 1
ATOM 627 N N . GLY A 1 88 ? 8.991 -11.152 0.998 1.00 95.19 88 GLY A N 1
ATOM 628 C CA . GLY A 1 88 ? 10.037 -12.027 1.542 1.00 95.19 88 GLY A CA 1
ATOM 629 C C . GLY A 1 88 ? 9.535 -13.240 2.338 1.00 95.19 88 GLY A C 1
ATOM 630 O O . GLY A 1 88 ? 10.338 -13.935 2.950 1.00 95.19 88 GLY A O 1
ATOM 631 N N . ARG A 1 89 ? 8.221 -13.513 2.369 1.00 96.88 89 ARG A N 1
ATOM 632 C CA . ARG A 1 89 ? 7.653 -14.664 3.108 1.00 96.88 89 ARG A CA 1
ATOM 633 C C . ARG A 1 89 ? 7.410 -15.914 2.270 1.00 96.88 89 ARG A C 1
ATOM 635 O O . ARG A 1 89 ? 7.140 -16.963 2.844 1.00 96.88 89 ARG A O 1
ATOM 642 N N . ARG A 1 90 ? 7.464 -15.809 0.945 1.00 95.56 90 ARG A N 1
ATOM 643 C CA . ARG A 1 90 ? 7.317 -16.939 0.022 1.00 95.56 90 ARG A CA 1
ATOM 644 C C . ARG A 1 90 ? 8.066 -16.672 -1.275 1.00 95.56 90 ARG A C 1
ATOM 646 O O . ARG A 1 90 ? 8.376 -15.522 -1.583 1.00 95.56 90 ARG A O 1
ATOM 653 N N . LEU A 1 91 ? 8.265 -17.731 -2.052 1.00 93.88 91 LEU A N 1
ATOM 654 C CA . LEU A 1 91 ? 8.647 -17.615 -3.451 1.00 93.88 91 LEU A CA 1
ATOM 655 C C . LEU A 1 91 ? 7.458 -17.089 -4.268 1.00 93.88 91 LEU A C 1
ATOM 657 O O . LEU A 1 91 ? 6.337 -17.588 -4.141 1.00 93.88 91 LEU A O 1
ATOM 661 N N . LEU A 1 92 ? 7.707 -16.077 -5.096 1.00 94.50 92 LEU A N 1
ATOM 662 C CA . LEU A 1 92 ? 6.709 -15.511 -5.994 1.00 94.50 92 LEU A CA 1
ATOM 663 C C . LEU A 1 92 ? 6.730 -16.255 -7.325 1.00 94.50 92 LEU A 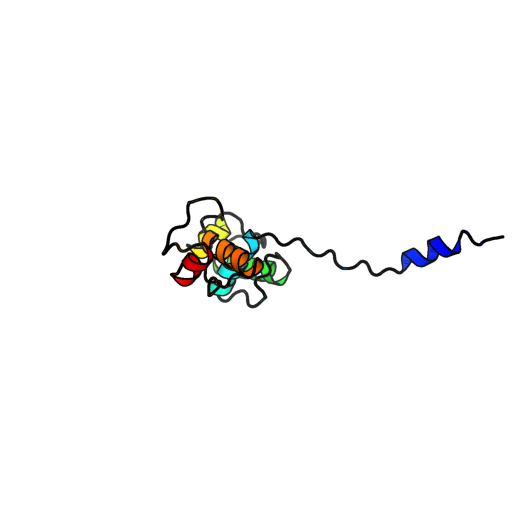C 1
ATOM 665 O O . LEU A 1 92 ? 7.735 -16.264 -8.029 1.00 94.50 92 LEU A O 1
ATOM 669 N N . THR A 1 93 ? 5.599 -16.858 -7.674 1.00 92.50 93 THR A N 1
ATOM 670 C CA . THR A 1 93 ? 5.381 -17.479 -8.977 1.00 92.50 93 THR A CA 1
ATOM 671 C C . THR A 1 93 ? 4.358 -16.687 -9.771 1.00 92.50 93 THR A C 1
ATOM 673 O O . THR A 1 93 ? 3.586 -15.874 -9.258 1.00 92.50 93 THR A O 1
ATOM 676 N N . ARG A 1 94 ? 4.354 -16.917 -11.075 1.00 91.69 94 ARG A N 1
ATOM 677 C CA . ARG A 1 94 ? 3.383 -16.321 -11.977 1.00 91.69 94 ARG A CA 1
ATOM 678 C C . ARG A 1 94 ? 1.942 -16.612 -11.553 1.00 91.69 94 ARG A C 1
ATOM 680 O O . ARG A 1 94 ? 1.608 -17.744 -11.226 1.00 91.69 94 ARG A O 1
ATOM 687 N N . GLY A 1 95 ? 1.087 -15.591 -11.628 1.00 93.19 95 GLY A N 1
ATOM 688 C CA . GLY A 1 95 ? -0.304 -15.669 -11.180 1.00 93.19 95 GLY A CA 1
ATOM 689 C C . GLY A 1 95 ? -0.473 -15.436 -9.679 1.00 93.19 95 GLY A C 1
ATOM 690 O O . GLY A 1 95 ? -1.608 -15.380 -9.208 1.00 93.19 95 GLY A O 1
ATOM 691 N N . ALA A 1 96 ? 0.622 -15.256 -8.929 1.00 96.56 96 ALA A N 1
ATOM 692 C CA . ALA A 1 96 ? 0.546 -14.832 -7.542 1.00 96.56 96 ALA A CA 1
ATOM 693 C C . ALA A 1 96 ? -0.217 -13.509 -7.421 1.00 96.56 96 ALA A C 1
ATOM 695 O O . ALA A 1 96 ? -0.051 -12.591 -8.225 1.00 96.56 96 ALA A O 1
ATOM 696 N N . VAL A 1 97 ? -1.032 -13.420 -6.376 1.00 97.19 97 VAL A N 1
ATOM 697 C CA . VAL A 1 97 ? -1.684 -12.188 -5.944 1.00 97.19 97 VAL A CA 1
ATOM 698 C C . VAL A 1 97 ? -1.287 -11.944 -4.498 1.00 97.19 97 VAL A C 1
ATOM 700 O O . VAL A 1 97 ? -1.228 -12.906 -3.720 1.00 97.19 97 VAL A O 1
ATOM 703 N N . GLY A 1 98 ? -1.011 -10.696 -4.134 1.00 97.88 98 GLY A N 1
ATOM 704 C CA . GLY A 1 98 ? -0.831 -10.347 -2.733 1.00 97.88 98 GLY A CA 1
ATOM 705 C C . GLY A 1 98 ? -0.080 -9.056 -2.460 1.00 97.88 98 GLY A C 1
ATOM 706 O O . GLY A 1 98 ? 0.423 -8.391 -3.362 1.00 97.88 98 GLY A O 1
ATOM 707 N N . TRP A 1 99 ? 0.022 -8.737 -1.168 1.00 98.38 99 TRP A N 1
ATOM 708 C CA . TRP A 1 99 ? 0.819 -7.609 -0.669 1.00 98.38 99 TRP A CA 1
ATOM 709 C C . TRP A 1 99 ? 2.275 -7.697 -1.133 1.00 98.38 99 TRP A C 1
ATOM 711 O O . TRP A 1 99 ? 2.880 -6.700 -1.512 1.00 98.38 99 TRP A O 1
ATOM 721 N N . ASP A 1 100 ? 2.855 -8.893 -1.083 1.00 98.06 100 ASP A N 1
ATOM 722 C CA . ASP A 1 100 ? 4.209 -9.172 -1.549 1.00 98.06 100 ASP A CA 1
ATOM 723 C C . ASP A 1 100 ? 4.402 -8.842 -3.032 1.00 98.06 100 ASP A C 1
ATOM 725 O O . ASP A 1 100 ? 5.420 -8.253 -3.391 1.00 98.06 100 ASP A O 1
ATOM 729 N N . VAL A 1 101 ? 3.416 -9.144 -3.874 1.00 98.25 101 VAL A N 1
ATOM 730 C CA . VAL A 1 101 ? 3.441 -8.780 -5.294 1.00 98.25 101 VAL A CA 1
ATOM 731 C C . VAL A 1 101 ? 3.388 -7.263 -5.469 1.00 98.25 101 VAL A C 1
ATOM 733 O O . VAL A 1 101 ? 4.209 -6.721 -6.200 1.00 98.25 101 VAL A O 1
ATOM 736 N N . SER A 1 102 ? 2.523 -6.560 -4.733 1.00 98.25 102 SER A N 1
ATOM 737 C CA . SER A 1 102 ? 2.459 -5.090 -4.771 1.00 98.25 102 SER A CA 1
ATOM 738 C C . SER A 1 102 ? 3.798 -4.442 -4.405 1.00 98.25 102 SER A C 1
ATOM 740 O O . SER A 1 102 ? 4.229 -3.472 -5.028 1.00 98.25 102 SER A O 1
ATOM 742 N N . VAL A 1 103 ? 4.477 -4.990 -3.390 1.00 98.19 103 VAL A N 1
ATOM 743 C CA . VAL A 1 103 ? 5.814 -4.535 -2.984 1.00 98.19 103 VAL A CA 1
ATOM 744 C C . VAL A 1 103 ? 6.839 -4.824 -4.077 1.00 98.19 103 VAL A C 1
ATOM 746 O O . VAL A 1 103 ? 7.655 -3.955 -4.377 1.00 98.19 103 VAL A O 1
ATOM 749 N N . LEU A 1 104 ? 6.796 -6.008 -4.695 1.00 97.62 104 LEU A N 1
ATOM 750 C CA . LEU A 1 104 ? 7.692 -6.347 -5.796 1.00 97.62 104 LEU A CA 1
ATOM 751 C C . LEU A 1 104 ? 7.526 -5.382 -6.975 1.00 97.62 104 LEU A C 1
ATOM 753 O O . LEU A 1 104 ? 8.512 -4.855 -7.480 1.00 97.62 104 LEU A O 1
ATOM 757 N N . GLU A 1 105 ? 6.291 -5.143 -7.409 1.00 97.94 105 GLU A N 1
ATOM 758 C CA . GLU A 1 105 ? 5.997 -4.261 -8.539 1.00 97.94 105 GLU A CA 1
ATOM 759 C C . GLU A 1 105 ? 6.451 -2.825 -8.254 1.00 97.94 105 GLU A C 1
ATOM 761 O O . GLU A 1 105 ? 7.032 -2.169 -9.123 1.00 97.94 105 GLU A O 1
ATOM 766 N N . PHE A 1 106 ? 6.273 -2.349 -7.018 1.00 97.88 106 PHE A N 1
ATOM 767 C CA . PHE A 1 106 ? 6.809 -1.060 -6.589 1.00 97.88 106 PHE A CA 1
ATOM 768 C C . PHE A 1 106 ? 8.340 -1.022 -6.681 1.00 97.88 106 PHE A C 1
ATOM 770 O O . PHE A 1 106 ? 8.899 -0.078 -7.241 1.00 97.88 106 PHE A O 1
ATOM 777 N N . LEU A 1 107 ? 9.027 -2.050 -6.175 1.00 97.06 107 LEU A N 1
ATOM 778 C CA . LEU A 1 107 ? 10.490 -2.122 -6.205 1.00 97.06 107 LEU A CA 1
ATOM 779 C C . LEU A 1 107 ? 11.032 -2.171 -7.635 1.00 97.06 107 LEU A C 1
ATOM 781 O O . LEU A 1 107 ? 11.956 -1.430 -7.953 1.00 97.06 107 LEU A O 1
ATOM 785 N N . LEU A 1 108 ? 10.429 -2.979 -8.508 1.00 96.62 108 LEU A N 1
ATOM 786 C CA . LEU A 1 108 ? 10.791 -3.040 -9.924 1.00 96.62 108 LEU A CA 1
ATOM 787 C C . LEU A 1 108 ? 10.622 -1.675 -10.598 1.00 96.62 108 LEU A C 1
ATOM 789 O O . LEU A 1 108 ? 11.534 -1.211 -11.277 1.00 96.62 108 LEU A O 1
ATOM 793 N N . THR A 1 109 ? 9.506 -0.993 -10.330 1.00 95.81 109 THR A N 1
ATOM 794 C CA . THR A 1 109 ? 9.255 0.363 -10.840 1.00 95.81 109 THR A CA 1
ATOM 795 C C . THR A 1 109 ? 10.324 1.351 -10.365 1.00 95.81 109 THR A C 1
ATOM 797 O O . THR A 1 109 ? 10.8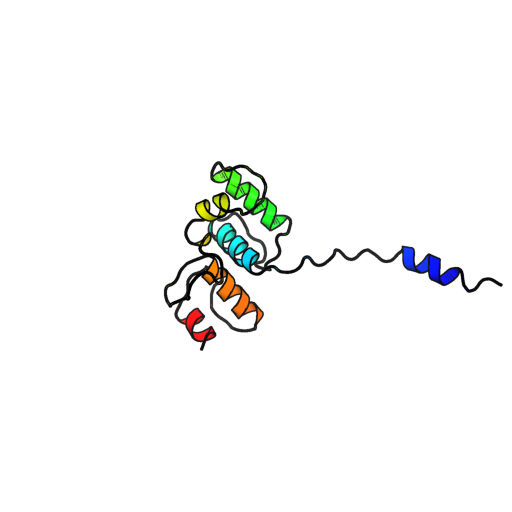51 2.129 -11.156 1.00 95.81 109 THR A O 1
ATOM 800 N N . ARG A 1 110 ? 10.706 1.300 -9.081 1.00 94.94 110 ARG A N 1
ATOM 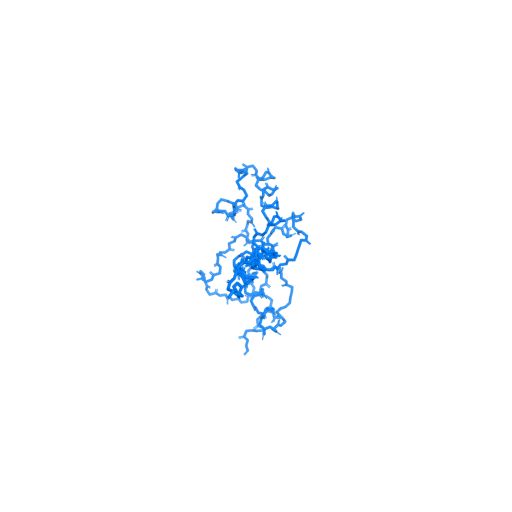801 C CA . ARG A 1 110 ? 11.755 2.160 -8.501 1.00 94.94 110 ARG A CA 1
ATOM 802 C C . ARG A 1 110 ? 13.145 1.908 -9.084 1.00 94.94 110 ARG A C 1
ATOM 804 O O . ARG A 1 110 ? 13.964 2.818 -9.057 1.00 94.94 110 ARG A O 1
ATOM 811 N N . GLN A 1 111 ? 13.397 0.706 -9.595 1.00 94.75 111 GLN A N 1
ATOM 812 C CA . GLN A 1 111 ? 14.645 0.326 -10.263 1.00 94.75 111 GLN A CA 1
ATOM 813 C C . GLN A 1 111 ? 14.625 0.604 -11.777 1.00 94.75 111 GLN A C 1
ATOM 815 O O . GLN A 1 111 ? 15.552 0.227 -12.484 1.00 94.75 111 GLN A O 1
ATOM 820 N N . GLY A 1 112 ? 13.578 1.259 -12.292 1.00 94.69 112 GLY A N 1
ATOM 821 C CA . GLY A 1 112 ? 13.460 1.613 -13.709 1.00 94.69 112 GLY A CA 1
ATOM 822 C C . GLY A 1 112 ? 12.869 0.513 -14.594 1.00 94.69 112 GLY A C 1
ATOM 823 O O . GLY A 1 112 ? 12.736 0.707 -15.802 1.00 94.69 112 GLY A O 1
ATOM 824 N N . PHE A 1 113 ? 12.456 -0.621 -14.025 1.00 95.75 113 PHE A N 1
ATOM 825 C CA . PHE A 1 113 ? 11.720 -1.641 -14.767 1.00 95.75 113 PHE A CA 1
ATOM 826 C C . PHE A 1 113 ? 10.240 -1.263 -14.903 1.00 95.75 113 PHE A C 1
ATOM 828 O O . PHE A 1 113 ? 9.687 -0.500 -14.117 1.00 95.75 113 PHE A O 1
ATOM 835 N N . SER A 1 114 ? 9.563 -1.834 -15.902 1.00 92.19 114 SER A N 1
ATOM 836 C CA . SER A 1 114 ? 8.139 -1.584 -16.183 1.00 92.19 114 SER A CA 1
ATOM 837 C C . SER A 1 114 ? 7.281 -2.840 -15.954 1.00 92.19 114 SER A C 1
ATOM 839 O O . SER A 1 114 ? 6.818 -3.445 -16.932 1.00 92.19 114 SER A O 1
ATOM 841 N N . PRO A 1 115 ? 7.043 -3.250 -14.688 1.00 91.12 115 PRO A N 1
ATOM 842 C CA . PRO A 1 115 ? 6.340 -4.496 -14.362 1.00 91.12 115 PRO A CA 1
ATOM 843 C C . PRO A 1 115 ? 4.860 -4.487 -14.770 1.00 91.12 115 PRO A C 1
ATOM 845 O O . PRO A 1 115 ? 4.268 -5.546 -14.954 1.00 91.12 115 PRO A O 1
ATOM 848 N N . GLY A 1 116 ? 4.267 -3.311 -14.979 1.00 91.44 116 GLY A N 1
ATOM 849 C CA . GLY A 1 116 ? 2.844 -3.152 -15.264 1.00 91.44 116 GLY A CA 1
ATOM 850 C C . GLY A 1 116 ? 2.162 -2.303 -14.198 1.00 91.44 116 GLY A C 1
ATOM 851 O O . GLY A 1 116 ? 2.773 -1.380 -13.664 1.00 91.44 116 GLY A O 1
ATOM 852 N N . ALA A 1 117 ? 0.888 -2.587 -13.931 1.00 93.25 117 ALA A N 1
ATOM 853 C CA . ALA A 1 117 ? 0.125 -1.887 -12.905 1.00 93.25 117 ALA A CA 1
ATOM 854 C C . ALA A 1 117 ? 0.604 -2.279 -11.497 1.00 93.25 117 ALA A C 1
ATOM 856 O O . ALA A 1 117 ? 0.965 -3.424 -11.265 1.00 93.25 117 ALA A O 1
ATOM 857 N N . LEU A 1 118 ? 0.563 -1.329 -10.556 1.00 95.94 118 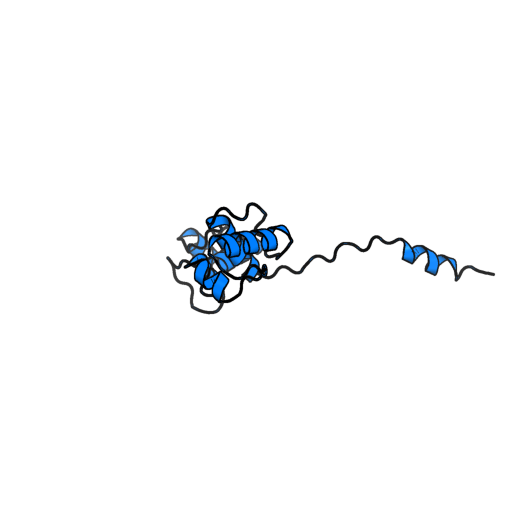LEU A N 1
ATOM 858 C CA . LEU A 1 118 ? 0.745 -1.593 -9.122 1.00 95.94 118 LEU A CA 1
ATOM 859 C C . LEU A 1 118 ? -0.582 -2.078 -8.524 1.00 95.94 118 LEU A C 1
ATOM 861 O O . LEU A 1 118 ? -1.287 -1.315 -7.854 1.00 95.94 118 LEU A O 1
ATOM 865 N N . ASP A 1 119 ? -0.967 -3.306 -8.845 1.00 96.31 119 ASP A N 1
ATOM 866 C CA . ASP A 1 119 ? -2.254 -3.895 -8.461 1.00 96.31 119 ASP A CA 1
ATOM 867 C C . ASP A 1 119 ? -2.110 -5.178 -7.629 1.00 96.31 119 ASP A C 1
ATOM 869 O O . ASP A 1 119 ? -3.111 -5.729 -7.160 1.00 96.31 119 ASP A O 1
ATOM 873 N N . GLY A 1 120 ? -0.873 -5.627 -7.400 1.0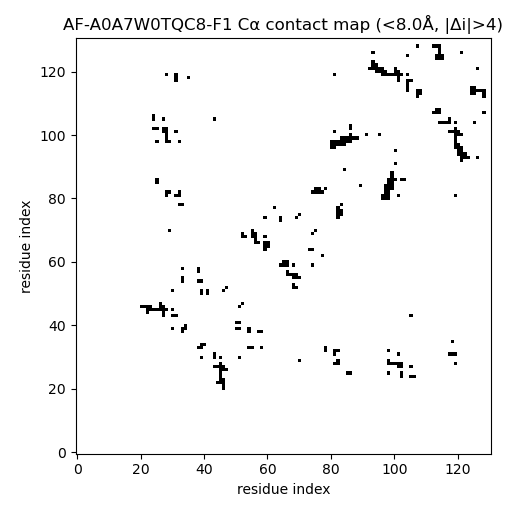0 96.69 120 GLY A N 1
ATOM 874 C CA . GLY A 1 120 ? -0.584 -6.813 -6.616 1.00 96.69 120 GLY A CA 1
ATOM 875 C C . GLY A 1 120 ? -0.889 -8.113 -7.350 1.00 96.69 120 GLY A C 1
ATOM 876 O O . GLY A 1 120 ? -1.132 -9.117 -6.677 1.00 96.69 120 GLY A O 1
ATOM 877 N N . ARG A 1 121 ? -0.897 -8.128 -8.693 1.00 97.19 121 ARG A N 1
ATOM 878 C CA . ARG A 1 121 ? -1.101 -9.328 -9.521 1.00 97.19 121 ARG A CA 1
ATOM 879 C C . ARG A 1 121 ? 0.106 -9.604 -10.416 1.00 97.19 121 ARG A C 1
ATOM 881 O O . ARG A 1 121 ? 0.380 -8.905 -11.382 1.00 97.19 121 ARG A O 1
ATOM 888 N N . LEU A 1 122 ? 0.763 -10.743 -10.199 1.00 95.19 122 LEU A N 1
ATOM 889 C CA . LEU A 1 122 ? 1.971 -11.106 -10.934 1.00 95.19 122 LEU A CA 1
ATOM 890 C C . LEU A 1 122 ? 1.618 -11.625 -12.338 1.00 95.19 122 LEU A C 1
ATOM 892 O O . LEU A 1 122 ? 1.392 -12.822 -12.553 1.00 95.19 122 LEU A O 1
ATOM 896 N N . THR A 1 123 ? 1.571 -10.710 -13.307 1.00 94.12 123 THR A N 1
ATOM 897 C CA . THR A 1 123 ? 1.231 -10.988 -14.713 1.00 94.12 123 THR A CA 1
ATOM 898 C C . THR A 1 123 ? 2.436 -11.458 -15.549 1.00 94.12 123 THR A C 1
ATOM 900 O O . THR A 1 123 ? 3.565 -11.547 -15.065 1.00 94.12 123 THR A O 1
ATOM 903 N N . ARG A 1 124 ? 2.222 -11.724 -16.858 1.00 91.50 124 ARG A N 1
ATOM 904 C CA . ARG A 1 124 ? 3.320 -11.924 -17.837 1.00 91.50 124 ARG A CA 1
ATOM 905 C C . ARG A 1 124 ? 4.317 -10.771 -17.815 1.00 91.50 124 ARG A C 1
ATOM 907 O O . ARG A 1 124 ? 5.509 -11.016 -17.954 1.00 91.50 124 ARG A O 1
ATOM 914 N N . ARG A 1 125 ? 3.818 -9.539 -17.709 1.00 88.94 125 ARG A N 1
ATOM 915 C CA . ARG A 1 125 ? 4.637 -8.330 -17.789 1.00 88.94 125 ARG A CA 1
ATOM 916 C C . ARG A 1 125 ? 5.505 -8.189 -16.545 1.00 88.94 125 ARG A C 1
ATOM 918 O O . ARG A 1 125 ? 6.711 -8.025 -16.689 1.00 88.94 125 ARG A O 1
ATOM 925 N N . THR A 1 126 ? 4.918 -8.402 -15.368 1.00 89.31 126 THR A N 1
ATOM 926 C CA . THR A 1 126 ? 5.642 -8.425 -14.093 1.00 89.31 126 THR A CA 1
ATOM 927 C C . THR A 1 126 ? 6.727 -9.500 -14.113 1.00 89.31 126 THR A C 1
ATOM 929 O O . THR A 1 126 ? 7.870 -9.227 -13.773 1.00 89.31 126 THR A O 1
ATOM 932 N N . GLY A 1 127 ? 6.402 -10.704 -14.600 1.00 82.94 127 GLY A N 1
ATOM 933 C CA . GLY A 1 127 ? 7.371 -11.796 -14.724 1.00 82.94 127 GLY A CA 1
ATOM 934 C C . GLY A 1 127 ? 8.530 -11.506 -15.687 1.00 82.94 127 GLY A C 1
ATOM 935 O O . GLY A 1 127 ? 9.645 -11.926 -15.417 1.00 82.94 127 GLY A O 1
ATOM 936 N N . ARG A 1 128 ? 8.300 -10.768 -16.783 1.00 84.12 128 ARG A N 1
ATOM 937 C CA . ARG A 1 128 ? 9.372 -10.359 -17.714 1.00 84.12 128 ARG A CA 1
ATOM 938 C C . ARG A 1 128 ? 10.323 -9.325 -17.120 1.00 84.12 128 ARG A C 1
ATOM 940 O O . ARG A 1 128 ? 11.465 -9.282 -17.537 1.00 84.12 128 ARG A O 1
ATOM 947 N N . ALA A 1 129 ? 9.867 -8.511 -16.172 1.00 81.81 129 ALA A N 1
ATOM 948 C CA . ALA A 1 129 ? 10.722 -7.551 -15.476 1.00 81.81 129 ALA A CA 1
ATOM 949 C C . ALA A 1 129 ? 11.673 -8.212 -14.454 1.00 81.81 129 ALA A C 1
ATOM 951 O O . ALA A 1 129 ? 12.490 -7.518 -13.861 1.00 81.81 129 ALA A O 1
ATOM 952 N N . LEU A 1 130 ? 11.543 -9.525 -14.225 1.00 81.75 130 LEU A N 1
ATOM 953 C CA . LEU A 1 130 ? 12.397 -10.318 -13.335 1.00 81.75 130 LEU A CA 1
ATOM 954 C C . LEU A 1 130 ? 13.455 -11.156 -14.071 1.00 81.75 130 LEU A C 1
ATOM 956 O O . LEU A 1 130 ? 14.280 -11.771 -13.399 1.00 81.75 130 LEU A O 1
ATOM 960 N N . ALA A 1 131 ? 13.365 -11.254 -15.400 1.00 74.44 131 ALA A N 1
ATOM 961 C CA . ALA A 1 131 ? 14.252 -12.054 -16.247 1.00 74.44 131 ALA A CA 1
ATOM 962 C C . ALA A 1 131 ? 15.334 -11.166 -16.863 1.00 74.44 131 ALA A C 1
ATOM 964 O O . ALA A 1 131 ? 16.479 -11.652 -16.963 1.00 74.44 131 ALA A O 1
#

Sequence (131 aa):
MCLRLLVLVLALLLPVAPSAEAARPQVAGLQVALRAHGLYVGPIDAIAGPGTIAAVRAFQQRVGLSVDGVAGRRTRAALGSLGRPLFGRRLLTRGAVGWDVSVLEFLLTRQGFSPGALDGRLTRRTGRALA

Foldseek 3Di:
DDPVPPVVVVVPPDPPDPPPADQDLLLLLLQLLLVVVVLADDDSRNGCDPSSLNSLQVQCVVVVHDRPSDCDPVVLVSSPQSSDDGAPPDDDDAQRAYSNQLSLCVVLVVVVQPQDDSNRTRHPSVVVSVD

Solvent-accessible surface area (backbone atoms only — not comparable to full-atom values): 7579 Å² total; per-residue (Å²): 136,86,78,78,62,63,68,69,63,64,66,77,72,64,78,81,69,79,75,80,72,73,65,38,59,67,41,24,12,50,44,40,36,37,31,76,71,74,50,41,87,73,81,78,69,15,52,81,43,72,68,51,31,50,26,40,26,54,50,24,55,75,71,75,45,82,67,78,39,64,81,45,74,68,53,22,57,74,50,44,56,37,36,30,58,61,68,89,73,66,89,87,53,84,71,38,64,10,15,27,38,18,26,48,39,48,51,39,43,76,71,74,38,74,28,67,78,70,74,16,60,31,42,76,51,33,54,59,62,74,110

Secondary structure (DSSP, 8-state):
--SSSHHHHHGGG---PPP-PPP-HHHHHHHHHHHHTT---S---S---HHHHHHHHHHHHHTT----S---HHHHHHTGGGG-SPTTSS---TT-BSHHHHHHHHHHHHTT-----SSSB--HHHHHTT-

Nearest PDB structures (foldseek):
  6tci-assembly1_A  TM=8.988E-01  e=2.706E-02  Bacillus cereus ATCC 14579
  4c2c-assembly1_A  TM=9.048E-01  e=2.433E-01  Bacillus subtilis subsp. subtilis str. 168
  5ao7-assembly1_A  TM=8.436E-01  e=1.279E-01  Pseudomonas aeruginosa
  4c2f-assembly1_A  TM=9.034E-01  e=2.857E-01  Bacillus subtilis subsp. subtilis str. 168
  3bkv-assembly1_A  TM=6.435E-01  e=5.429E-02  Phikzvirus phiKZ

pLDDT: mean 89.74, std 15.23, range [46.38, 98.88]